Protein AF-A0A258WLJ3-F1 (afdb_monomer_lite)

Structure (mmCIF, N/CA/C/O backbone):
data_AF-A0A258WLJ3-F1
#
_entry.id   AF-A0A258WLJ3-F1
#
loop_
_atom_site.group_PDB
_atom_site.id
_atom_site.type_symbol
_atom_site.label_atom_id
_atom_site.label_alt_id
_atom_site.label_comp_id
_atom_site.label_asym_id
_atom_site.label_entity_id
_atom_site.label_seq_id
_atom_site.pdbx_PDB_ins_code
_atom_site.Cartn_x
_atom_site.Cartn_y
_atom_site.Cartn_z
_atom_site.occupancy
_atom_site.B_iso_or_equiv
_atom_site.auth_seq_id
_atom_site.auth_comp_id
_atom_site.auth_asym_id
_atom_site.auth_atom_id
_atom_site.pdbx_PDB_model_num
ATOM 1 N N . MET A 1 1 ? 8.914 0.333 30.542 1.00 49.12 1 MET A N 1
ATOM 2 C CA . MET A 1 1 ? 8.520 1.372 29.568 1.00 49.12 1 MET A CA 1
ATOM 3 C C . MET A 1 1 ? 7.823 0.660 28.435 1.00 49.12 1 MET A C 1
ATOM 5 O O . MET A 1 1 ? 8.434 -0.246 27.885 1.00 49.12 1 MET A O 1
ATOM 9 N N . ALA A 1 2 ? 6.562 0.993 28.160 1.00 63.81 2 ALA A N 1
ATOM 10 C CA . ALA A 1 2 ? 5.868 0.399 27.024 1.00 63.81 2 ALA A CA 1
ATOM 11 C C . ALA A 1 2 ? 6.491 0.924 25.726 1.00 63.81 2 ALA A C 1
ATOM 13 O O . ALA A 1 2 ? 6.827 2.108 25.631 1.00 63.81 2 ALA A O 1
ATOM 14 N N . THR A 1 3 ? 6.701 0.040 24.759 1.00 84.38 3 THR A N 1
ATOM 15 C CA . THR A 1 3 ? 7.231 0.437 23.451 1.00 84.38 3 THR A CA 1
ATOM 16 C C . THR A 1 3 ? 6.171 1.217 22.670 1.00 84.38 3 THR A C 1
ATOM 18 O O . THR A 1 3 ? 4.973 1.061 22.906 1.00 84.38 3 THR A O 1
ATOM 21 N N . LEU A 1 4 ? 6.587 2.039 21.699 1.00 82.12 4 LEU A N 1
ATOM 22 C CA . LEU A 1 4 ? 5.655 2.750 20.809 1.00 82.12 4 LEU A CA 1
ATOM 23 C C . LEU A 1 4 ? 4.630 1.790 20.174 1.00 82.12 4 LEU A C 1
ATOM 25 O O . LEU A 1 4 ? 3.448 2.107 20.095 1.00 82.12 4 LEU A O 1
ATOM 29 N N . LYS A 1 5 ? 5.080 0.583 19.806 1.00 77.50 5 LYS A N 1
ATOM 30 C CA . LYS A 1 5 ? 4.236 -0.492 19.271 1.00 77.50 5 LYS A CA 1
ATOM 31 C C . LYS A 1 5 ? 3.143 -0.922 20.255 1.00 77.50 5 LYS A C 1
ATOM 33 O O . LYS A 1 5 ? 2.000 -1.099 19.855 1.00 77.50 5 LYS A O 1
ATOM 38 N N . GLU A 1 6 ? 3.483 -1.096 21.528 1.00 87.69 6 GLU A N 1
ATOM 39 C CA . GLU A 1 6 ? 2.529 -1.518 22.561 1.00 87.69 6 GLU A CA 1
ATOM 40 C C . GLU A 1 6 ? 1.480 -0.444 22.858 1.00 87.69 6 GLU A C 1
ATOM 42 O O . GLU A 1 6 ? 0.321 -0.783 23.091 1.00 87.69 6 GLU A O 1
ATOM 47 N N . ASN A 1 7 ? 1.860 0.836 22.820 1.00 90.38 7 ASN A N 1
ATOM 48 C CA . ASN A 1 7 ? 0.915 1.941 23.003 1.00 90.38 7 ASN A CA 1
ATOM 49 C C . ASN A 1 7 ? -0.066 2.035 21.830 1.00 90.38 7 ASN A C 1
ATOM 51 O O . ASN A 1 7 ? -1.269 2.098 22.058 1.00 90.38 7 ASN A O 1
ATOM 55 N N . LEU A 1 8 ? 0.428 1.921 20.593 1.00 86.12 8 LEU A N 1
ATOM 56 C CA . LEU A 1 8 ? -0.422 1.907 19.399 1.00 86.12 8 LEU A CA 1
ATOM 57 C C . LEU A 1 8 ? -1.436 0.756 19.414 1.00 86.12 8 LEU A C 1
ATOM 59 O O . LEU A 1 8 ? -2.597 0.954 19.072 1.00 86.12 8 LEU A O 1
ATOM 63 N N . ILE A 1 9 ? -1.022 -0.445 19.832 1.00 89.00 9 ILE A N 1
ATOM 64 C CA . ILE A 1 9 ? -1.939 -1.590 19.940 1.00 89.00 9 ILE A CA 1
ATOM 65 C C . ILE A 1 9 ? -3.054 -1.295 20.949 1.00 89.00 9 ILE A C 1
ATOM 67 O O . ILE A 1 9 ? -4.212 -1.595 20.672 1.00 89.00 9 ILE A O 1
ATOM 71 N N . LYS A 1 10 ? -2.726 -0.697 22.100 1.00 91.75 10 LYS A N 1
ATOM 72 C CA . LYS A 1 10 ? -3.733 -0.333 23.107 1.00 91.75 10 LYS A CA 1
ATOM 73 C C . LYS A 1 10 ? -4.714 0.708 22.582 1.00 91.75 10 LYS A C 1
ATOM 75 O O . LYS A 1 10 ? -5.912 0.503 22.705 1.00 91.75 10 LYS A O 1
ATOM 80 N N . GLU A 1 11 ? -4.214 1.762 21.946 1.00 90.88 11 GLU A N 1
ATOM 81 C CA . GLU A 1 11 ? -5.056 2.812 21.367 1.00 90.88 11 GLU A CA 1
ATOM 82 C C . GLU A 1 11 ? -6.006 2.252 20.299 1.00 90.88 11 GLU A C 1
ATOM 84 O O . GLU A 1 11 ? -7.180 2.606 20.282 1.00 90.88 11 GLU A O 1
ATOM 89 N N . ILE A 1 12 ? -5.545 1.319 19.456 1.00 91.12 12 ILE A N 1
ATOM 90 C CA . ILE A 1 12 ? -6.396 0.654 18.455 1.00 91.12 12 ILE A CA 1
ATOM 91 C C . ILE A 1 12 ? -7.477 -0.213 19.119 1.00 91.12 12 ILE A C 1
ATOM 93 O O . ILE A 1 12 ? -8.616 -0.220 18.657 1.00 91.12 12 ILE A O 1
ATOM 97 N N . LEU A 1 13 ? -7.145 -0.934 20.198 1.00 90.69 13 LEU A N 1
ATOM 98 C CA . LEU A 1 13 ? -8.094 -1.795 20.919 1.00 90.69 13 LEU A CA 1
ATOM 99 C C . LEU A 1 13 ? -9.214 -1.013 21.621 1.00 90.69 13 LEU A C 1
ATOM 101 O O . LEU A 1 13 ? -10.270 -1.581 21.890 1.00 90.69 13 LEU A O 1
ATOM 105 N N . GLU A 1 14 ? -8.999 0.268 21.918 1.00 94.94 14 GLU A N 1
ATOM 106 C CA . GLU A 1 14 ? -9.991 1.141 22.556 1.00 94.94 14 GLU A CA 1
ATOM 107 C C . GLU A 1 14 ? -10.984 1.767 21.552 1.00 94.94 14 GLU A C 1
ATOM 109 O O . GLU A 1 14 ? -11.990 2.362 21.953 1.00 94.94 14 GLU A O 1
ATOM 114 N N . ILE A 1 15 ? -10.752 1.616 20.242 1.00 94.25 15 ILE A N 1
ATOM 115 C CA . ILE A 1 15 ? -11.629 2.152 19.194 1.00 94.25 15 ILE A CA 1
ATOM 116 C C . ILE A 1 15 ? -12.866 1.262 19.032 1.00 94.25 15 ILE A C 1
ATOM 118 O O . ILE A 1 15 ? -12.786 0.124 18.578 1.00 94.25 15 ILE A O 1
ATOM 122 N N . ASN A 1 16 ? -14.039 1.831 19.318 1.00 91.69 16 ASN A N 1
ATOM 123 C CA . ASN A 1 16 ? -15.330 1.150 19.163 1.00 91.69 16 ASN A CA 1
ATOM 124 C C . ASN A 1 16 ? -16.020 1.407 17.805 1.00 91.69 16 ASN A C 1
ATOM 126 O O . ASN A 1 16 ? -16.998 0.734 17.483 1.00 91.69 16 ASN A O 1
ATOM 130 N N . ASP A 1 17 ? -15.555 2.377 17.002 1.00 94.75 17 ASP A N 1
ATOM 131 C CA . ASP A 1 17 ? -16.116 2.653 15.667 1.00 94.75 17 ASP A CA 1
ATOM 132 C C . ASP A 1 17 ? -15.465 1.744 14.613 1.00 94.75 17 ASP A C 1
ATOM 134 O O . ASP A 1 17 ? -14.295 1.904 14.252 1.00 94.75 17 ASP A O 1
ATOM 138 N N . SER A 1 18 ? -16.245 0.802 14.080 1.00 90.19 18 SER A N 1
ATOM 139 C CA . SER A 1 18 ? -15.785 -0.167 13.081 1.00 90.19 18 SER A CA 1
ATOM 140 C C . SER A 1 18 ? -15.282 0.473 11.785 1.00 90.19 18 SER A C 1
ATOM 142 O O . SER A 1 18 ? -14.398 -0.084 11.139 1.00 90.19 18 SER A O 1
ATOM 144 N N . ARG A 1 19 ? -15.769 1.662 11.410 1.00 93.50 19 ARG A N 1
ATOM 145 C CA . ARG A 1 19 ? -15.325 2.360 10.189 1.00 93.50 19 ARG A CA 1
ATOM 146 C C . ARG A 1 19 ? -13.910 2.906 10.339 1.00 93.50 19 ARG A C 1
ATOM 148 O O . ARG A 1 19 ? -13.140 2.926 9.377 1.00 93.50 19 ARG A O 1
ATOM 155 N N . VAL A 1 20 ? -13.563 3.339 11.550 1.00 90.44 20 VAL A N 1
ATOM 156 C CA . VAL A 1 20 ? -12.212 3.807 11.880 1.00 90.44 20 VAL A CA 1
ATOM 157 C C . VAL A 1 20 ? -11.245 2.625 11.861 1.00 90.44 20 VAL A C 1
ATOM 159 O O . VAL A 1 20 ? -10.181 2.727 11.256 1.00 90.44 20 VAL A O 1
ATOM 162 N N . LEU A 1 21 ? -11.647 1.480 12.419 1.00 91.62 21 LEU A N 1
ATOM 163 C CA . LEU A 1 21 ? -10.861 0.243 12.352 1.00 91.62 21 LEU A CA 1
ATOM 164 C C . LEU A 1 21 ? -10.629 -0.223 10.906 1.00 91.62 21 LEU A C 1
ATOM 166 O O . LEU A 1 21 ? -9.505 -0.577 10.553 1.00 91.62 21 LEU A O 1
ATOM 170 N N . GLU A 1 22 ? -11.654 -0.165 10.051 1.00 91.00 22 GLU A N 1
ATOM 171 C CA . GLU A 1 22 ? -11.530 -0.488 8.622 1.00 91.00 22 GLU A CA 1
ATOM 172 C C . GLU A 1 22 ? -10.541 0.458 7.916 1.00 91.00 22 GLU A C 1
ATOM 174 O O . GLU A 1 22 ? -9.695 0.024 7.137 1.00 91.00 22 GLU A O 1
ATOM 179 N N . SER A 1 23 ? -10.589 1.754 8.239 1.00 89.12 23 SER A N 1
ATOM 180 C CA . SER A 1 23 ? -9.676 2.762 7.681 1.00 89.12 23 SER A CA 1
ATOM 181 C C . SER A 1 23 ? -8.223 2.518 8.102 1.00 89.12 23 SER A C 1
ATOM 183 O O . SER A 1 23 ? -7.321 2.595 7.269 1.00 89.12 23 SER A O 1
ATOM 185 N N . ILE A 1 24 ? -7.994 2.165 9.371 1.00 88.56 24 ILE A N 1
ATOM 186 C CA . ILE A 1 24 ? -6.666 1.808 9.895 1.00 88.56 24 ILE A CA 1
ATOM 187 C C . ILE A 1 24 ? -6.136 0.548 9.204 1.00 88.56 24 ILE A C 1
ATOM 189 O O . ILE A 1 24 ? -4.983 0.520 8.775 1.00 88.56 24 ILE A O 1
ATOM 193 N N . ARG A 1 25 ? -6.976 -0.481 9.046 1.00 87.06 25 ARG A N 1
ATOM 194 C CA . ARG A 1 25 ? -6.612 -1.717 8.341 1.00 87.06 25 ARG A CA 1
ATOM 195 C C . ARG A 1 25 ? -6.198 -1.442 6.896 1.00 87.06 25 ARG A C 1
ATOM 197 O O . ARG A 1 25 ? -5.176 -1.957 6.450 1.00 87.06 25 ARG A O 1
ATOM 204 N N . ASN A 1 26 ? -6.965 -0.620 6.183 1.00 86.31 26 ASN A N 1
ATOM 205 C CA . ASN A 1 26 ? -6.661 -0.261 4.800 1.00 86.31 26 ASN A CA 1
ATOM 206 C C . ASN A 1 26 ? -5.342 0.511 4.686 1.00 86.31 26 ASN A C 1
ATOM 208 O O . ASN A 1 26 ? -4.561 0.225 3.786 1.00 86.31 26 ASN A O 1
ATOM 212 N N . LEU A 1 27 ? -5.062 1.423 5.623 1.00 85.00 27 LEU A N 1
ATOM 213 C CA . LEU A 1 27 ? -3.803 2.167 5.665 1.00 85.00 27 LEU A CA 1
ATOM 214 C C . LEU A 1 27 ? -2.589 1.255 5.917 1.00 85.00 27 LEU A C 1
ATOM 216 O O . LEU A 1 27 ? -1.552 1.416 5.281 1.00 85.00 27 LEU A O 1
ATOM 220 N N . ILE A 1 28 ? -2.705 0.286 6.830 1.00 84.12 28 ILE A N 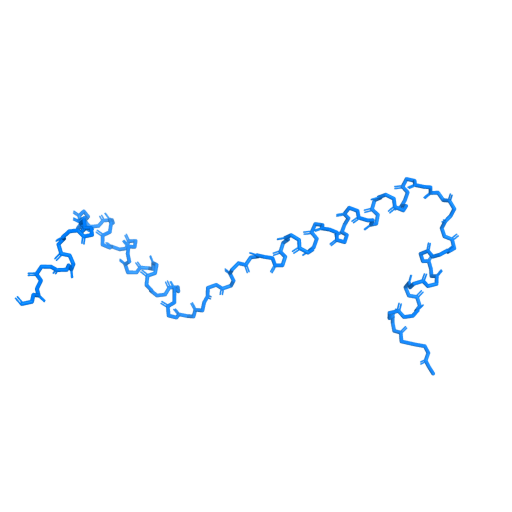1
ATOM 221 C CA . ILE A 1 28 ? -1.627 -0.681 7.095 1.00 84.12 28 ILE A CA 1
ATOM 222 C C . ILE A 1 28 ? -1.339 -1.505 5.836 1.00 84.12 28 ILE A C 1
ATOM 224 O O . ILE A 1 28 ? -0.185 -1.620 5.426 1.00 84.12 28 ILE A O 1
ATOM 228 N N . ASN A 1 29 ? -2.388 -2.016 5.188 1.00 76.12 29 ASN A N 1
ATOM 229 C CA . ASN A 1 29 ? -2.246 -2.812 3.972 1.00 76.12 29 ASN A CA 1
ATOM 230 C C . ASN A 1 29 ? -1.672 -1.992 2.808 1.00 76.12 29 ASN A C 1
ATOM 232 O O . ASN A 1 29 ? -0.823 -2.496 2.079 1.00 76.12 29 ASN A O 1
ATOM 236 N N . SER A 1 30 ? -2.074 -0.726 2.647 1.00 75.19 30 SER A N 1
ATOM 237 C CA . SER A 1 30 ? -1.529 0.131 1.588 1.00 75.19 30 SER A CA 1
ATOM 238 C C . SER A 1 30 ? -0.045 0.430 1.795 1.00 75.19 30 SER A C 1
ATOM 240 O O . SER A 1 30 ? 0.708 0.472 0.829 1.00 75.19 30 SER A O 1
ATOM 242 N N . ILE A 1 31 ? 0.399 0.593 3.047 1.00 70.38 31 ILE A N 1
ATOM 243 C CA . ILE A 1 31 ? 1.823 0.767 3.372 1.00 70.38 31 ILE A CA 1
ATOM 244 C C . ILE A 1 31 ? 2.609 -0.518 3.072 1.00 70.38 31 ILE A C 1
ATOM 246 O O . ILE A 1 31 ? 3.722 -0.446 2.551 1.00 70.38 31 ILE A O 1
ATOM 250 N N . GLU A 1 32 ? 2.053 -1.698 3.363 1.00 60.06 32 GLU A N 1
ATOM 251 C CA . GLU A 1 32 ? 2.687 -2.970 2.995 1.00 60.06 32 GLU A CA 1
ATOM 252 C C . GLU A 1 32 ? 2.780 -3.148 1.473 1.00 60.06 32 GLU A C 1
ATOM 254 O O . GLU A 1 32 ? 3.814 -3.596 0.970 1.00 60.06 32 GLU A O 1
ATOM 259 N N . GLU A 1 33 ? 1.753 -2.747 0.723 1.00 57.94 33 GLU A N 1
ATOM 260 C CA . GLU A 1 33 ? 1.765 -2.770 -0.742 1.00 57.94 33 GLU A CA 1
ATOM 261 C C . GLU A 1 33 ? 2.756 -1.757 -1.334 1.00 57.94 33 GLU A C 1
ATOM 263 O O . GLU A 1 33 ? 3.528 -2.119 -2.223 1.00 57.94 33 GLU A O 1
ATOM 268 N N . GLU A 1 34 ? 2.832 -0.534 -0.800 1.00 52.50 34 GLU A N 1
ATOM 269 C CA . GLU A 1 34 ? 3.852 0.450 -1.190 1.00 52.50 34 GLU A CA 1
ATOM 270 C C . GLU A 1 34 ? 5.266 -0.006 -0.808 1.00 52.50 34 GLU A C 1
ATOM 272 O O . GLU A 1 34 ? 6.219 0.227 -1.545 1.00 52.50 34 GLU A O 1
ATOM 277 N N . SER A 1 35 ? 5.456 -0.741 0.288 1.00 50.84 35 SER A N 1
ATOM 278 C CA . SER A 1 35 ? 6.782 -1.274 0.633 1.00 50.84 35 SER A CA 1
ATOM 279 C C . SER A 1 35 ? 7.304 -2.335 -0.355 1.00 50.84 35 SER A C 1
ATOM 281 O O . SER A 1 35 ? 8.481 -2.695 -0.297 1.00 50.84 35 SER A O 1
ATOM 283 N N . ARG A 1 36 ? 6.481 -2.768 -1.328 1.00 50.41 36 ARG A N 1
ATOM 284 C CA . ARG A 1 36 ? 6.912 -3.526 -2.518 1.00 50.41 36 ARG A CA 1
ATOM 285 C C . ARG A 1 36 ? 7.418 -2.650 -3.670 1.00 50.41 36 ARG A C 1
ATOM 287 O O . ARG A 1 36 ? 7.624 -3.168 -4.767 1.00 50.41 36 ARG A O 1
ATOM 294 N N . PHE A 1 37 ? 7.674 -1.356 -3.464 1.00 50.47 37 PHE A N 1
ATOM 295 C CA . PHE A 1 37 ? 8.522 -0.596 -4.380 1.00 50.47 37 PHE A CA 1
ATOM 296 C C . PHE A 1 37 ? 9.901 -1.261 -4.425 1.00 50.47 37 PHE A C 1
ATOM 298 O O . PHE A 1 37 ? 10.683 -1.170 -3.477 1.00 50.47 37 PHE A O 1
ATOM 305 N N . ILE A 1 38 ? 10.199 -1.940 -5.536 1.00 57.38 38 ILE A N 1
ATOM 306 C CA . ILE A 1 38 ? 11.541 -2.429 -5.844 1.00 57.38 38 ILE A CA 1
ATOM 307 C C . ILE A 1 38 ? 12.451 -1.200 -5.840 1.00 57.38 38 ILE A C 1
ATOM 309 O O . ILE A 1 38 ? 12.478 -0.424 -6.795 1.00 57.38 38 ILE A O 1
ATOM 313 N N . ARG A 1 39 ? 13.163 -0.978 -4.732 1.00 60.69 39 ARG A N 1
ATOM 314 C CA . ARG A 1 39 ? 14.231 0.015 -4.683 1.00 60.69 39 ARG A CA 1
ATOM 315 C C . ARG A 1 39 ? 15.322 -0.488 -5.607 1.00 60.69 39 ARG A C 1
ATOM 317 O O . ARG A 1 39 ? 16.053 -1.406 -5.247 1.00 60.69 39 ARG A O 1
ATOM 324 N N . THR A 1 40 ? 15.411 0.106 -6.789 1.00 66.12 40 THR A N 1
ATOM 325 C CA . THR A 1 40 ? 16.526 -0.148 -7.689 1.00 66.12 40 THR A CA 1
ATOM 326 C C . THR A 1 40 ? 17.817 0.280 -7.000 1.00 66.12 40 THR A C 1
ATOM 328 O O . THR A 1 40 ? 17.922 1.402 -6.488 1.00 66.12 40 THR A O 1
ATOM 331 N N . ASN A 1 41 ? 18.784 -0.631 -6.936 1.00 78.44 41 ASN A N 1
ATOM 332 C CA . ASN A 1 41 ? 20.133 -0.301 -6.494 1.00 78.44 41 ASN A CA 1
ATOM 333 C C . ASN A 1 41 ? 20.826 0.577 -7.557 1.00 78.44 41 ASN A C 1
ATOM 335 O O . ASN A 1 41 ? 20.271 0.832 -8.629 1.00 78.44 41 ASN A O 1
ATOM 339 N N . ASP A 1 42 ? 22.012 1.096 -7.250 1.00 78.81 42 ASP A N 1
ATOM 340 C CA . ASP A 1 42 ? 22.667 2.057 -8.144 1.00 78.81 42 ASP A CA 1
ATOM 341 C C . ASP A 1 42 ? 23.071 1.427 -9.487 1.00 78.81 42 ASP A C 1
ATOM 343 O O . ASP A 1 42 ? 22.844 2.042 -10.526 1.00 78.81 42 ASP A O 1
ATOM 347 N N . GLU A 1 43 ? 23.4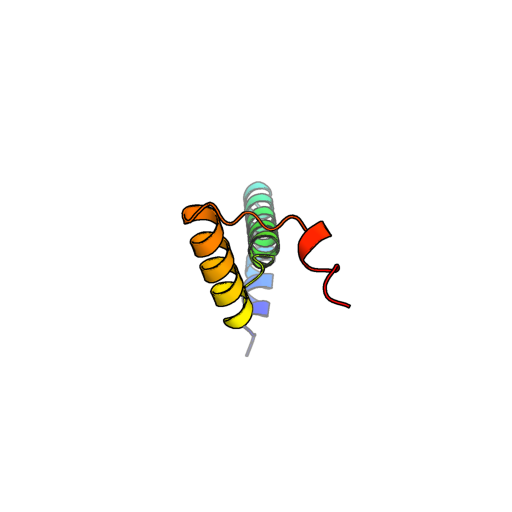92 0.159 -9.493 1.00 78.25 43 GLU A N 1
ATOM 348 C CA . GLU A 1 43 ? 23.758 -0.603 -10.724 1.00 78.25 43 GLU A CA 1
ATOM 349 C C . GLU A 1 43 ? 22.511 -0.724 -11.614 1.00 78.25 43 GLU A C 1
ATOM 351 O O . GLU A 1 43 ? 22.568 -0.492 -12.819 1.00 78.25 43 GLU A O 1
ATOM 356 N N . GLN A 1 44 ? 21.349 -1.023 -11.029 1.00 75.88 44 GLN A N 1
ATOM 357 C CA . GLN A 1 44 ? 20.088 -1.131 -11.764 1.00 75.88 44 GLN A CA 1
ATOM 358 C C . GLN A 1 44 ? 19.608 0.227 -12.286 1.00 75.88 44 GLN A C 1
ATOM 360 O O . GLN A 1 44 ? 19.015 0.301 -13.361 1.00 75.88 44 GLN A O 1
ATOM 365 N N . LYS A 1 45 ? 19.851 1.316 -11.547 1.00 79.94 45 LYS A N 1
ATOM 366 C CA . LYS A 1 45 ? 19.556 2.672 -12.035 1.00 79.94 45 LYS A CA 1
ATOM 367 C C . LYS A 1 45 ? 20.438 3.035 -13.221 1.00 79.94 45 LYS A C 1
ATOM 369 O O . LYS A 1 45 ? 19.943 3.664 -14.153 1.00 79.94 45 LYS A O 1
ATOM 374 N N . ASP A 1 46 ? 21.712 2.670 -13.181 1.00 81.69 46 ASP A N 1
ATOM 375 C CA . ASP A 1 46 ? 22.646 2.973 -14.260 1.00 81.69 46 ASP A CA 1
ATOM 376 C C . ASP A 1 46 ? 22.344 2.138 -15.509 1.00 81.69 46 ASP A C 1
ATOM 378 O O . ASP A 1 46 ? 22.242 2.712 -16.593 1.00 81.69 46 ASP A O 1
ATOM 382 N N . ALA A 1 47 ? 22.008 0.853 -15.354 1.00 78.94 47 ALA A N 1
ATOM 383 C CA . ALA A 1 47 ? 21.529 0.011 -16.453 1.00 78.94 47 ALA A CA 1
ATOM 384 C C . ALA A 1 47 ? 20.257 0.571 -17.120 1.00 78.94 47 ALA A C 1
ATOM 386 O O . ALA A 1 47 ? 20.132 0.578 -18.343 1.00 78.94 47 ALA A O 1
ATOM 387 N N . LEU A 1 48 ? 19.311 1.103 -16.335 1.00 80.69 48 LEU A N 1
ATOM 388 C CA .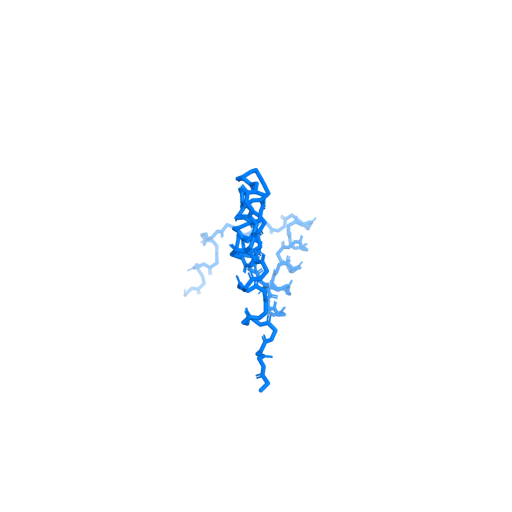 LEU A 1 48 ? 18.104 1.739 -16.876 1.00 80.69 48 LEU A CA 1
ATOM 389 C C . LEU A 1 48 ? 18.402 3.054 -17.612 1.00 80.69 48 LEU A C 1
ATOM 391 O O . LEU A 1 48 ? 17.743 3.357 -18.608 1.00 80.69 48 LEU A O 1
ATOM 395 N N . LYS A 1 49 ? 19.375 3.847 -17.142 1.00 83.19 49 LYS A N 1
ATOM 396 C CA . LYS A 1 49 ? 19.809 5.067 -17.844 1.00 83.19 49 LYS A CA 1
ATOM 397 C C . LYS A 1 49 ? 20.469 4.731 -19.175 1.00 83.19 49 LYS A C 1
ATOM 399 O O . LYS A 1 49 ? 20.189 5.405 -20.162 1.00 83.19 49 LYS A O 1
ATOM 404 N N . GLU A 1 50 ? 21.319 3.712 -19.194 1.00 82.12 50 GLU A N 1
ATOM 405 C CA . GLU A 1 50 ? 21.994 3.239 -20.400 1.00 82.12 50 GLU A CA 1
ATOM 406 C C . GLU A 1 50 ? 20.984 2.700 -21.416 1.00 82.12 50 GLU A C 1
ATOM 408 O O . GLU A 1 50 ? 20.939 3.183 -22.544 1.00 82.12 50 GLU A O 1
ATOM 413 N N . ALA A 1 51 ? 20.080 1.815 -20.987 1.00 78.00 51 ALA A N 1
ATOM 414 C CA . ALA A 1 51 ? 19.020 1.281 -21.839 1.00 78.00 51 ALA A CA 1
ATOM 415 C C . ALA A 1 51 ? 18.133 2.388 -22.431 1.00 78.00 51 ALA A C 1
ATOM 417 O O . ALA A 1 51 ? 17.771 2.343 -23.606 1.00 78.00 51 ALA A O 1
ATOM 418 N N . LYS A 1 52 ? 17.811 3.419 -21.639 1.00 78.44 52 LYS A N 1
ATOM 419 C CA . LYS A 1 52 ? 17.068 4.586 -22.126 1.00 78.44 52 LYS A CA 1
ATOM 420 C C . LYS A 1 52 ? 17.866 5.389 -23.158 1.00 78.44 52 LYS A C 1
ATOM 422 O O . LYS A 1 52 ? 17.303 5.791 -24.169 1.00 78.44 52 LYS A O 1
ATOM 427 N N . ALA A 1 53 ? 19.156 5.614 -22.917 1.00 82.19 53 ALA A N 1
ATOM 428 C CA . ALA A 1 53 ? 20.014 6.347 -23.842 1.00 82.19 53 ALA A CA 1
ATOM 429 C C . ALA A 1 53 ? 20.186 5.613 -25.181 1.00 82.19 53 ALA A C 1
ATOM 431 O O . ALA A 1 53 ? 20.207 6.259 -26.224 1.00 82.19 53 ALA A O 1
ATOM 432 N N . GLU A 1 54 ? 20.285 4.284 -25.168 1.00 77.94 54 GLU A N 1
ATOM 433 C CA . GLU A 1 54 ? 20.357 3.471 -26.387 1.00 77.94 54 GLU A CA 1
ATOM 434 C C . GLU A 1 54 ? 19.019 3.445 -27.139 1.00 77.94 54 GLU A C 1
ATOM 436 O O . GLU A 1 54 ? 18.996 3.632 -28.357 1.00 77.94 54 GLU A O 1
ATOM 441 N N . TYR A 1 55 ? 17.896 3.348 -26.418 1.00 73.44 55 TYR A N 1
ATOM 442 C CA . TYR A 1 55 ? 16.559 3.481 -27.002 1.00 73.44 55 TYR A CA 1
ATOM 443 C C . TYR A 1 55 ? 16.363 4.837 -27.698 1.00 73.44 55 TYR A C 1
ATOM 445 O O . TYR A 1 55 ? 15.915 4.88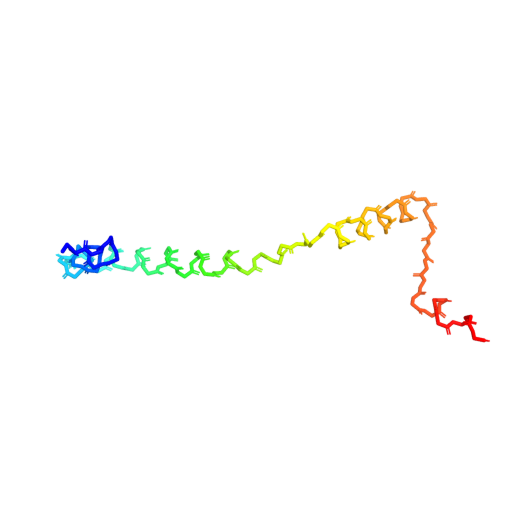6 -28.842 1.00 73.44 55 TYR A O 1
ATOM 453 N N . ASP A 1 56 ? 16.748 5.939 -27.044 1.00 75.56 56 ASP A N 1
ATOM 454 C CA . ASP A 1 56 ? 16.629 7.295 -27.599 1.00 75.56 56 ASP A CA 1
ATOM 455 C C . ASP A 1 56 ? 17.526 7.504 -28.839 1.00 75.56 56 ASP A C 1
ATOM 457 O O . ASP A 1 56 ? 17.207 8.315 -29.710 1.00 75.56 56 ASP A O 1
ATOM 461 N N . LYS A 1 57 ? 18.630 6.753 -28.954 1.00 83.50 57 LYS A N 1
ATOM 462 C CA . LYS A 1 57 ? 19.503 6.730 -30.142 1.00 83.50 57 LYS A CA 1
ATOM 463 C C . LYS A 1 57 ? 18.986 5.822 -31.264 1.00 83.50 57 LYS A C 1
ATOM 465 O O . LYS A 1 57 ? 19.555 5.841 -32.352 1.00 83.50 57 LYS A O 1
ATOM 470 N N . GLY A 1 58 ? 17.928 5.048 -31.022 1.00 73.25 58 GLY A N 1
ATOM 471 C CA . GLY A 1 58 ? 17.397 4.073 -31.975 1.00 73.25 58 GLY A CA 1
ATOM 472 C C . GLY A 1 58 ? 18.218 2.784 -32.074 1.00 73.25 58 GLY A C 1
ATOM 473 O O . GLY A 1 58 ? 18.065 2.044 -33.046 1.00 73.25 58 GLY A O 1
ATOM 474 N N . ASN A 1 59 ? 19.075 2.505 -31.088 1.00 66.69 59 ASN A N 1
ATOM 475 C CA . ASN A 1 59 ? 19.834 1.262 -30.997 1.00 66.69 59 ASN A CA 1
ATOM 476 C C . ASN A 1 59 ? 18.978 0.208 -30.286 1.00 66.69 59 ASN A C 1
ATOM 478 O O . ASN A 1 59 ? 18.992 0.072 -29.062 1.00 66.69 59 ASN A O 1
ATOM 482 N N . PHE A 1 60 ? 18.173 -0.512 -31.065 1.00 66.88 60 PHE A N 1
ATOM 483 C CA . PHE A 1 60 ? 17.319 -1.583 -30.5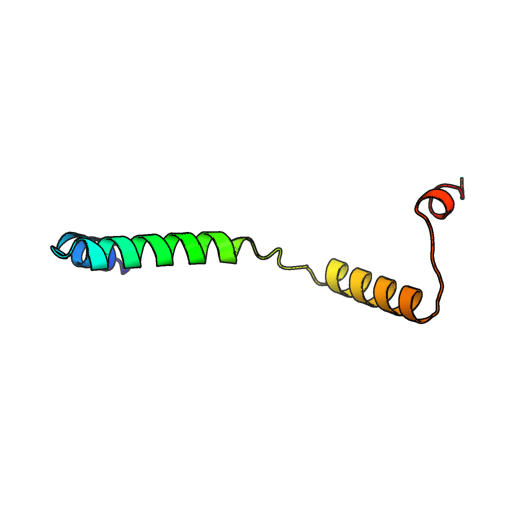60 1.00 66.88 60 PHE A CA 1
ATOM 484 C C . PHE A 1 60 ? 18.058 -2.915 -30.641 1.00 66.88 60 PHE A C 1
ATOM 486 O O . PHE A 1 60 ? 18.071 -3.552 -31.690 1.00 66.88 60 PHE A O 1
ATOM 493 N N . HIS A 1 61 ? 18.630 -3.363 -29.529 1.00 58.72 61 HIS A N 1
ATOM 494 C CA . HIS A 1 61 ? 19.115 -4.734 -29.430 1.00 58.72 61 HIS A CA 1
ATOM 495 C C . HIS A 1 61 ? 17.950 -5.641 -29.048 1.00 58.72 61 HIS A C 1
ATOM 497 O O . HIS A 1 61 ? 17.399 -5.551 -27.948 1.00 58.72 61 HIS A O 1
ATOM 503 N N . SER A 1 62 ? 17.539 -6.504 -29.976 1.00 57.50 62 SER A N 1
ATOM 504 C CA . SER A 1 62 ? 16.667 -7.622 -29.621 1.00 57.50 62 SER A CA 1
ATOM 505 C C . SER A 1 62 ? 17.466 -8.608 -28.766 1.00 57.50 62 SER A C 1
ATOM 507 O O . SER A 1 62 ? 18.682 -8.733 -28.921 1.00 57.50 62 SER A O 1
ATOM 509 N N . THR A 1 63 ? 16.809 -9.325 -27.854 1.00 56.62 63 THR A N 1
ATOM 510 C CA . THR A 1 63 ? 17.477 -10.341 -27.021 1.00 56.62 63 THR A CA 1
ATOM 511 C C . THR A 1 63 ? 18.197 -11.408 -27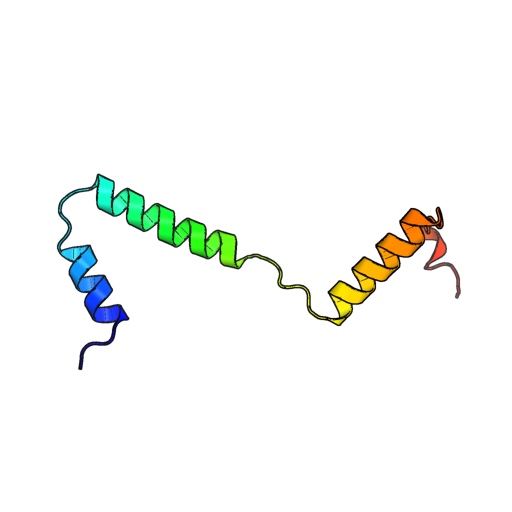.848 1.00 56.62 63 THR A C 1
ATOM 513 O O . THR A 1 63 ? 19.092 -12.055 -27.325 1.00 56.62 63 THR A O 1
ATOM 516 N N . ASP A 1 64 ? 17.869 -11.554 -29.133 1.00 55.12 64 ASP A N 1
ATOM 517 C CA . ASP A 1 64 ? 18.524 -12.488 -30.048 1.00 55.12 64 ASP A CA 1
ATOM 518 C C . ASP A 1 64 ? 19.922 -12.021 -30.510 1.00 55.12 64 ASP A C 1
ATOM 520 O O . ASP A 1 64 ? 20.729 -12.844 -30.938 1.00 55.12 64 ASP A O 1
ATOM 524 N N . GLU A 1 65 ? 20.261 -10.731 -30.403 1.00 53.28 65 GLU A N 1
ATOM 525 C CA . GLU A 1 65 ? 21.595 -10.215 -30.768 1.00 53.28 65 GLU A CA 1
ATOM 526 C C . GLU A 1 65 ? 22.607 -10.325 -29.617 1.00 53.28 65 GLU A C 1
ATOM 528 O O . GLU A 1 65 ? 23.783 -10.584 -29.850 1.00 53.28 65 GLU A O 1
ATOM 533 N N . LEU A 1 66 ? 22.148 -10.209 -28.366 1.00 51.12 66 LEU A N 1
ATOM 534 C CA . LEU A 1 66 ? 22.996 -10.229 -27.162 1.00 51.12 66 LEU A CA 1
ATOM 535 C C . LEU A 1 66 ? 23.613 -11.602 -26.841 1.00 51.12 66 LEU A C 1
ATOM 537 O O . LEU A 1 66 ? 24.587 -11.667 -26.097 1.00 51.12 66 LEU A O 1
ATOM 541 N N . PHE A 1 67 ? 23.065 -12.694 -27.383 1.00 53.88 67 PHE A N 1
ATOM 542 C CA . PHE A 1 67 ? 23.537 -14.064 -27.121 1.00 53.88 67 PHE A CA 1
ATOM 543 C C . PHE A 1 67 ? 24.255 -14.721 -28.311 1.00 53.88 67 PHE A C 1
ATOM 545 O O . PHE A 1 67 ? 24.636 -15.884 -28.211 1.00 53.88 67 PHE A O 1
ATOM 552 N N . ASN A 1 68 ? 24.453 -13.999 -29.421 1.00 49.50 68 ASN A N 1
ATOM 553 C CA . ASN A 1 68 ? 25.103 -14.528 -30.629 1.00 49.50 68 ASN A CA 1
ATOM 554 C C . ASN A 1 68 ? 26.602 -14.195 -30.749 1.00 49.50 68 ASN A C 1
ATOM 556 O O . ASN A 1 68 ? 27.222 -14.557 -31.746 1.00 49.50 68 ASN A O 1
ATOM 560 N N . GLU A 1 69 ? 27.213 -13.579 -29.735 1.00 45.59 69 GLU A N 1
ATOM 561 C CA . GLU A 1 69 ? 28.675 -13.524 -29.608 1.00 45.59 69 GLU A CA 1
ATOM 562 C C . GLU A 1 69 ? 29.161 -14.670 -28.699 1.00 45.59 69 GLU A C 1
ATOM 564 O O . GLU A 1 69 ? 29.437 -14.490 -27.513 1.00 45.59 69 GLU A O 1
ATOM 569 N N . CYS A 1 70 ? 29.214 -15.879 -29.267 1.00 42.59 70 CYS A N 1
ATOM 570 C CA . CYS A 1 70 ? 29.989 -17.024 -28.773 1.00 42.59 70 CYS A CA 1
ATOM 571 C C . CYS A 1 70 ? 30.990 -17.457 -29.846 1.00 42.59 70 CYS A C 1
ATOM 573 O O . CYS A 1 70 ? 30.581 -17.545 -31.026 1.00 42.59 70 CYS A O 1
#

pLDDT: mean 74.76, std 14.96, range [42.59, 94.94]

Sequence (70 aa):
MATLKENLIKEILEINDSRVLESIRNLINSIEEESRFIRTNDEQKDALKEAKAEYDKGNFHSTDELFNEC

Secondary structure (DSSP, 8-state):
---HHHHHHHHHHT---HHHHHHHHHHHHHHHHHTT-----HHHHHHHHHHHHHHHTT----TTTTT---

Foldseek 3Di:
DDDPVRVVVVVLVPDPDVVVNVVVVVVVVVVVVVVPPPPDDPVRVVVVVVVVVCVVVVNDDDPVNVPPPD

Radius of gyration: 23.89 Å; chains: 1; bounding box: 46×24×62 Å